Protein AF-A0A3D3TFF4-F1 (afdb_monomer_lite)

Radius of gyration: 19.37 Å; chains: 1; bounding box: 44×48×45 Å

Secondary structure (DSSP, 8-state):
-HHHHHHHHHHHHHTT--SEEEEEEEE-HHHH-SSS-S--EEEEEEEEEEEETTEEEEEEEEEE--SGGG---EEEEEEEEEEE-TTSS-EEEEEEEEEEE-TT--

Structure (mmCIF, N/CA/C/O backbone):
data_AF-A0A3D3TFF4-F1
#
_entry.id   AF-A0A3D3TFF4-F1
#
loop_
_atom_site.group_PDB
_atom_site.id
_atom_site.type_symbol
_atom_site.label_atom_id
_atom_site.label_alt_id
_atom_site.label_comp_id
_atom_site.label_asym_id
_atom_site.label_entity_id
_atom_site.label_seq_id
_atom_site.pdbx_PDB_ins_code
_atom_site.Cartn_x
_atom_site.Cartn_y
_atom_site.Cartn_z
_atom_site.occupancy
_atom_site.B_iso_or_equiv
_atom_site.auth_seq_id
_atom_site.auth_comp_id
_atom_site.auth_asym_id
_atom_site.auth_atom_id
_atom_site.pdbx_PDB_model_num
ATOM 1 N N . MET A 1 1 ? 14.172 33.173 8.537 1.00 65.25 1 MET A N 1
ATOM 2 C CA . MET A 1 1 ? 12.768 33.308 9.005 1.00 65.25 1 MET A CA 1
ATOM 3 C C . MET A 1 1 ? 11.787 32.508 8.146 1.00 65.25 1 MET A C 1
ATOM 5 O O . MET A 1 1 ? 11.648 31.338 8.458 1.00 65.25 1 MET A O 1
ATOM 9 N N . LYS A 1 2 ? 11.171 33.032 7.065 1.00 73.19 2 LYS A N 1
ATOM 10 C CA . LYS A 1 2 ? 10.060 32.354 6.333 1.00 73.19 2 LYS A CA 1
ATOM 11 C C . LYS A 1 2 ? 10.265 30.848 6.050 1.00 73.19 2 LYS A C 1
ATOM 13 O O . LYS A 1 2 ? 9.386 30.059 6.368 1.00 73.19 2 LYS A O 1
ATOM 18 N N . LYS A 1 3 ? 11.439 30.440 5.540 1.00 79.62 3 LYS A N 1
ATOM 19 C CA . LYS A 1 3 ? 11.777 29.017 5.300 1.00 79.62 3 LYS A CA 1
ATOM 20 C C . LYS A 1 3 ? 11.748 28.153 6.575 1.00 79.62 3 LYS A C 1
ATOM 22 O O . LYS A 1 3 ? 11.219 27.055 6.539 1.00 79.62 3 LYS A O 1
ATOM 27 N N . ILE A 1 4 ? 12.255 28.673 7.697 1.00 91.94 4 ILE A N 1
ATOM 28 C CA . ILE A 1 4 ? 12.279 27.980 9.000 1.00 91.94 4 ILE A CA 1
ATOM 29 C C . ILE A 1 4 ? 10.850 27.777 9.516 1.00 91.94 4 ILE A C 1
ATOM 31 O O . ILE A 1 4 ? 10.517 26.687 9.957 1.00 91.94 4 ILE A O 1
ATOM 35 N N . ILE A 1 5 ? 9.996 28.801 9.400 1.00 92.00 5 ILE A N 1
ATOM 36 C CA . ILE A 1 5 ? 8.580 28.725 9.797 1.00 92.00 5 ILE A CA 1
ATOM 37 C C . ILE A 1 5 ? 7.858 27.633 8.993 1.00 92.00 5 ILE A C 1
ATOM 39 O O . ILE A 1 5 ? 7.130 26.835 9.573 1.00 92.00 5 ILE A O 1
ATOM 43 N N . LEU A 1 6 ? 8.111 27.548 7.681 1.00 92.44 6 LEU A N 1
ATOM 44 C CA . LEU A 1 6 ? 7.549 26.499 6.826 1.00 92.44 6 LEU A C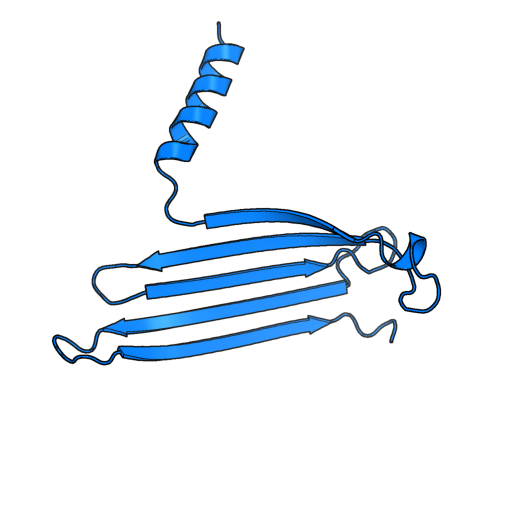A 1
ATOM 45 C C . LEU A 1 6 ? 8.039 25.097 7.231 1.00 92.44 6 LEU A C 1
ATOM 47 O O . LEU A 1 6 ? 7.219 24.202 7.408 1.00 92.44 6 LEU A O 1
ATOM 51 N N . SER A 1 7 ? 9.347 24.907 7.442 1.00 88.69 7 SER A N 1
ATOM 52 C CA . SER A 1 7 ? 9.899 23.626 7.914 1.00 88.69 7 SER A CA 1
ATOM 53 C C . SER A 1 7 ? 9.332 23.207 9.275 1.00 88.69 7 SER A C 1
ATOM 55 O O . SER A 1 7 ? 9.026 22.035 9.475 1.00 88.69 7 SER A O 1
ATOM 57 N N . PHE A 1 8 ? 9.150 24.157 10.197 1.00 90.56 8 PHE A N 1
ATOM 58 C CA . PHE A 1 8 ? 8.594 23.891 11.524 1.00 90.56 8 PHE A CA 1
ATOM 59 C C . PHE A 1 8 ? 7.096 23.546 11.462 1.00 90.56 8 PHE A C 1
ATOM 61 O O . PHE A 1 8 ? 6.649 22.648 12.167 1.00 90.56 8 PHE A O 1
ATOM 68 N N . ALA A 1 9 ? 6.333 24.189 10.571 1.00 86.88 9 ALA A N 1
ATOM 69 C CA . ALA A 1 9 ? 4.927 23.862 10.324 1.00 86.88 9 ALA A CA 1
ATOM 70 C C . ALA A 1 9 ? 4.744 22.454 9.725 1.00 86.88 9 ALA A C 1
ATOM 72 O O . ALA A 1 9 ? 3.844 21.726 10.142 1.00 86.88 9 ALA A O 1
ATOM 73 N N . VAL A 1 10 ? 5.623 22.039 8.803 1.00 86.06 10 VAL A N 1
ATOM 74 C CA . VAL A 1 10 ? 5.642 20.664 8.269 1.00 86.06 10 VAL A CA 1
ATOM 75 C C . VAL A 1 10 ? 5.946 19.656 9.384 1.00 86.06 10 VAL A C 1
ATOM 77 O O . VAL A 1 10 ? 5.196 18.696 9.545 1.00 86.06 10 VAL A O 1
ATOM 80 N N . LEU A 1 11 ? 6.961 19.908 10.218 1.00 84.38 11 LEU A N 1
ATOM 81 C CA . LEU A 1 11 ? 7.276 19.074 11.390 1.00 84.38 11 LEU A CA 1
ATOM 82 C C . LEU A 1 11 ? 6.100 18.956 12.377 1.00 84.38 11 LEU A C 1
ATOM 84 O O . LEU A 1 11 ? 5.788 17.857 12.826 1.00 84.38 11 LEU A O 1
ATOM 88 N N . LEU A 1 12 ? 5.410 20.061 12.672 1.00 82.12 12 LEU A N 1
ATOM 89 C CA . LEU A 1 12 ? 4.218 20.069 13.528 1.00 82.12 12 LEU A CA 1
ATOM 90 C C . LEU A 1 12 ? 3.046 19.276 12.929 1.00 82.12 12 LEU A C 1
ATOM 92 O O . LEU A 1 12 ? 2.326 18.621 13.679 1.00 82.12 12 LEU A O 1
ATOM 96 N N . SER A 1 13 ? 2.863 19.282 11.603 1.00 71.69 13 SER A N 1
ATOM 97 C CA . SER A 1 13 ? 1.782 18.516 10.959 1.00 71.69 13 SER A CA 1
ATOM 98 C C . SER A 1 13 ? 1.917 16.997 11.129 1.00 71.69 13 SER A C 1
ATOM 100 O O . SER A 1 13 ? 0.903 16.309 11.239 1.00 71.69 13 SER A O 1
ATOM 102 N N . ALA A 1 14 ? 3.144 16.476 11.256 1.00 66.25 14 ALA A N 1
ATOM 103 C CA . ALA A 1 14 ? 3.389 15.051 11.485 1.00 66.25 14 ALA A CA 1
ATOM 104 C C . ALA A 1 14 ? 2.881 14.563 12.859 1.00 66.25 14 ALA A C 1
ATOM 106 O O . ALA A 1 14 ? 2.521 13.398 13.003 1.00 66.25 14 ALA A O 1
ATOM 107 N N . LEU A 1 15 ? 2.785 15.450 13.858 1.00 65.00 15 LEU A N 1
ATOM 108 C CA . LEU A 1 15 ? 2.321 15.108 15.211 1.00 65.00 15 LEU A CA 1
ATOM 109 C C . LEU A 1 15 ? 0.802 14.856 15.295 1.00 65.00 15 LEU A C 1
ATOM 111 O O . LEU A 1 15 ? 0.325 14.343 16.305 1.00 65.00 15 LEU A O 1
ATOM 115 N N . GLY A 1 16 ? 0.040 15.216 14.255 1.00 58.44 16 GLY A N 1
ATOM 116 C CA . GLY A 1 16 ? -1.404 14.965 14.150 1.00 58.44 16 GLY A CA 1
ATOM 117 C C . GLY A 1 16 ? -1.782 13.771 13.265 1.00 58.44 16 GLY A C 1
ATOM 118 O O . GLY A 1 16 ? -2.971 13.540 13.035 1.00 58.44 16 GLY A O 1
ATOM 119 N N . ALA A 1 17 ? -0.804 13.035 12.729 1.00 56.41 17 ALA A N 1
ATOM 120 C CA . ALA A 1 17 ? -1.046 11.956 11.778 1.00 56.41 17 ALA A CA 1
ATOM 121 C C . ALA A 1 17 ? -1.576 10.686 12.470 1.00 56.41 17 ALA A C 1
ATOM 123 O O . ALA A 1 17 ? -0.842 9.943 13.120 1.00 56.41 17 ALA A O 1
ATOM 124 N N . TYR A 1 18 ? -2.868 10.401 12.286 1.00 64.69 18 TYR A N 1
ATOM 125 C CA . TYR A 1 18 ? -3.410 9.050 12.476 1.00 64.69 18 TYR A CA 1
ATOM 126 C C . TYR A 1 18 ? -2.715 8.098 11.499 1.00 64.69 18 TYR A C 1
ATOM 128 O O . TYR A 1 18 ? -2.538 8.500 10.354 1.00 64.69 18 TYR A O 1
ATOM 136 N N . SER A 1 19 ? -2.382 6.873 11.932 1.00 70.25 19 SER A N 1
ATOM 137 C CA . SER A 1 19 ? -1.612 5.865 11.173 1.00 70.25 19 SER A CA 1
ATOM 138 C C . SER A 1 19 ? -1.929 5.865 9.669 1.00 70.25 19 SER A C 1
ATOM 140 O O . SER A 1 19 ? -2.934 5.318 9.211 1.00 70.25 19 SER A O 1
ATOM 142 N N . GLN A 1 20 ? -1.062 6.556 8.931 1.00 84.88 20 GLN A N 1
ATOM 143 C CA . GLN A 1 20 ? -1.086 6.783 7.494 1.00 84.88 20 GLN A CA 1
ATOM 144 C C . GLN A 1 20 ? 0.371 6.887 7.058 1.00 84.88 20 GLN A C 1
ATOM 146 O O . GLN A 1 20 ? 1.118 7.708 7.590 1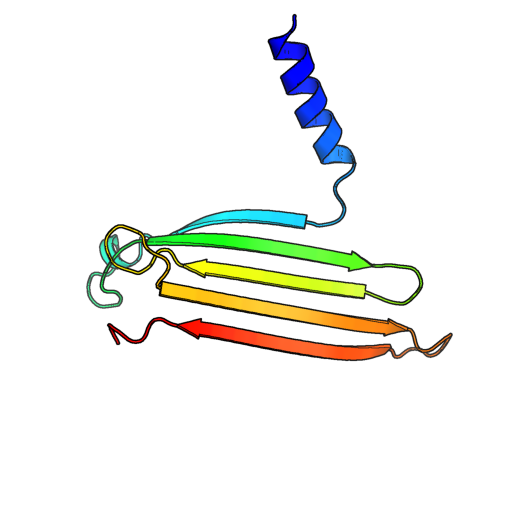.00 84.88 20 GLN A O 1
ATOM 151 N N . GLU A 1 21 ? 0.774 6.048 6.116 1.00 89.12 21 GLU A N 1
ATOM 152 C CA . GLU A 1 21 ? 2.157 5.918 5.681 1.00 89.12 21 GLU A CA 1
ATOM 153 C C . GLU A 1 21 ? 2.232 6.015 4.160 1.00 89.12 21 GLU A C 1
ATOM 155 O O . GLU A 1 21 ? 1.443 5.387 3.457 1.00 89.12 21 GLU A O 1
ATOM 160 N N . ILE A 1 22 ? 3.179 6.811 3.660 1.00 91.88 22 ILE A N 1
ATOM 161 C CA . ILE A 1 22 ? 3.530 6.884 2.240 1.00 91.88 22 ILE A CA 1
ATOM 162 C C . ILE A 1 22 ? 4.984 6.441 2.121 1.00 91.88 22 ILE A C 1
ATOM 164 O O . ILE A 1 22 ? 5.882 7.069 2.683 1.00 91.88 22 ILE A O 1
ATOM 168 N N . GLN A 1 23 ? 5.197 5.367 1.376 1.00 94.44 23 GLN A N 1
ATOM 169 C CA . GLN A 1 23 ? 6.480 4.717 1.145 1.00 94.44 23 GLN A CA 1
ATOM 170 C C . GLN A 1 23 ? 6.808 4.756 -0.354 1.00 94.44 23 GLN A C 1
ATOM 172 O O . GLN A 1 23 ? 5.922 4.713 -1.209 1.00 94.44 23 GLN A O 1
ATOM 177 N N . LEU A 1 24 ? 8.098 4.849 -0.679 1.00 96.31 24 LEU A N 1
ATOM 178 C CA . LEU A 1 24 ? 8.603 4.725 -2.044 1.00 96.31 24 LEU A CA 1
ATOM 179 C C . LEU A 1 24 ? 9.803 3.781 -2.023 1.00 96.31 24 LEU A C 1
ATOM 181 O O . LEU A 1 24 ? 10.919 4.177 -1.685 1.00 96.31 24 LEU A O 1
ATOM 185 N N . HIS A 1 25 ? 9.557 2.525 -2.370 1.00 95.19 25 HIS A N 1
ATOM 186 C CA . HIS A 1 25 ? 10.570 1.484 -2.396 1.00 95.19 25 HIS A CA 1
ATOM 187 C C . HIS A 1 25 ? 11.267 1.449 -3.754 1.00 95.19 25 HIS A C 1
ATOM 189 O O . HIS A 1 25 ? 10.615 1.529 -4.794 1.00 95.19 25 HIS A O 1
ATOM 195 N N . PHE A 1 26 ? 12.593 1.310 -3.746 1.00 95.88 26 PHE A N 1
ATOM 196 C CA . PHE A 1 26 ? 13.358 0.938 -4.933 1.00 95.88 26 PHE A CA 1
ATOM 197 C C . PHE A 1 26 ? 13.614 -0.564 -4.908 1.00 95.88 26 PHE A C 1
ATOM 199 O O . PHE A 1 26 ? 14.126 -1.079 -3.915 1.00 95.88 26 PHE A O 1
ATOM 206 N N . ASP A 1 27 ? 13.305 -1.243 -6.006 1.00 93.88 27 ASP A N 1
ATOM 207 C CA . ASP A 1 27 ? 13.533 -2.670 -6.160 1.00 93.88 27 ASP A CA 1
ATOM 208 C C . ASP A 1 27 ? 14.744 -2.932 -7.082 1.00 93.88 27 ASP A C 1
ATOM 210 O O . ASP A 1 27 ? 14.653 -2.735 -8.301 1.00 93.88 27 ASP A O 1
ATOM 214 N N . PRO A 1 28 ? 15.895 -3.368 -6.527 1.00 95.06 28 PRO A N 1
ATOM 215 C CA . PRO A 1 28 ? 17.116 -3.634 -7.278 1.00 95.06 28 PRO A CA 1
ATOM 216 C C . PRO A 1 28 ? 17.189 -5.063 -7.854 1.00 95.06 28 PRO A C 1
ATOM 218 O O . PRO A 1 28 ? 18.276 -5.478 -8.271 1.00 95.06 28 PRO A O 1
ATOM 221 N N . ARG A 1 29 ? 16.096 -5.848 -7.864 1.00 90.44 29 ARG A N 1
ATOM 222 C CA . ARG A 1 29 ? 16.159 -7.300 -8.120 1.00 90.44 29 ARG A CA 1
ATOM 223 C C . ARG A 1 29 ? 16.856 -7.698 -9.425 1.00 90.44 29 ARG A C 1
ATOM 225 O O . ARG A 1 29 ? 17.613 -8.658 -9.394 1.00 90.44 29 ARG A O 1
ATOM 232 N N . ARG A 1 30 ? 16.721 -6.945 -10.529 1.00 91.38 30 ARG A N 1
ATOM 233 C CA . ARG A 1 30 ? 17.430 -7.228 -11.803 1.00 91.38 30 ARG A CA 1
ATOM 234 C C . ARG A 1 30 ? 18.941 -7.038 -11.699 1.00 91.38 30 ARG A C 1
ATOM 236 O O . ARG A 1 30 ? 19.684 -7.740 -12.380 1.00 91.38 30 ARG A O 1
ATOM 243 N N . ALA A 1 31 ? 19.388 -6.057 -10.916 1.00 93.12 31 ALA A N 1
ATOM 244 C CA . ALA A 1 31 ? 20.811 -5.770 -10.736 1.00 93.12 31 ALA A CA 1
ATOM 245 C C . ALA A 1 31 ? 21.503 -6.786 -9.815 1.00 93.12 31 ALA A C 1
ATOM 247 O O . ALA A 1 31 ? 22.701 -7.006 -9.961 1.00 93.12 31 ALA A O 1
ATOM 248 N N . LEU A 1 32 ? 20.754 -7.411 -8.900 1.00 94.31 32 LEU A N 1
ATOM 249 C CA . LEU A 1 32 ? 21.242 -8.501 -8.049 1.00 94.31 32 LEU A CA 1
ATOM 250 C C . LEU A 1 32 ? 21.136 -9.867 -8.752 1.00 94.31 32 LEU A C 1
ATOM 252 O O . LEU A 1 32 ? 22.068 -10.663 -8.706 1.00 94.31 32 LEU A O 1
ATOM 256 N N . HIS A 1 33 ? 20.014 -10.111 -9.432 1.00 91.38 33 HIS A N 1
ATOM 257 C CA . HIS A 1 33 ? 19.638 -11.381 -10.050 1.00 91.38 33 HIS A CA 1
ATOM 258 C C . HIS A 1 33 ? 18.993 -11.120 -11.423 1.00 91.38 33 HIS A C 1
ATOM 260 O O . HIS A 1 33 ? 17.829 -10.732 -11.545 1.00 91.38 33 HIS A O 1
ATOM 266 N N . SER A 1 34 ? 19.778 -11.289 -12.490 1.00 86.88 34 SER A N 1
ATOM 267 C CA . SER A 1 34 ? 19.353 -10.961 -13.865 1.00 86.88 34 SER A CA 1
ATOM 268 C C . SER A 1 34 ? 18.444 -12.012 -14.527 1.00 86.88 34 SER A C 1
ATOM 270 O O . SER A 1 34 ? 18.007 -11.838 -15.665 1.00 86.88 34 SER A O 1
ATOM 272 N N . ASP A 1 35 ? 18.144 -13.078 -13.800 1.00 90.56 35 ASP A N 1
ATOM 273 C CA . ASP A 1 35 ? 17.301 -14.220 -14.140 1.00 90.56 35 ASP A CA 1
ATOM 274 C C . ASP A 1 35 ? 15.889 -14.111 -13.533 1.00 90.56 35 ASP A C 1
ATOM 276 O O . ASP A 1 35 ? 14.912 -14.422 -14.209 1.00 90.56 35 ASP A O 1
ATOM 280 N N . VAL A 1 36 ? 15.754 -13.601 -12.302 1.00 85.75 36 VAL A N 1
ATOM 281 C CA . VAL A 1 36 ? 14.461 -13.557 -11.578 1.00 85.75 36 VAL A CA 1
ATOM 282 C C . VAL A 1 36 ? 13.537 -12.397 -11.975 1.00 85.75 36 VAL A C 1
ATOM 284 O O . VAL A 1 36 ? 12.398 -12.330 -11.513 1.00 85.75 36 VAL A O 1
ATOM 287 N N . ALA A 1 37 ? 14.014 -11.438 -12.776 1.00 84.94 37 ALA A N 1
ATOM 288 C CA . ALA A 1 37 ? 13.240 -10.260 -13.169 1.00 84.94 37 ALA A CA 1
ATOM 289 C C . ALA A 1 37 ? 13.753 -9.602 -14.462 1.00 84.94 37 ALA A C 1
ATOM 291 O O . ALA A 1 37 ? 14.955 -9.641 -14.735 1.00 84.94 37 ALA A O 1
ATOM 292 N N . PRO A 1 38 ? 12.895 -8.896 -15.228 1.00 86.62 38 PRO A N 1
ATOM 293 C CA . PRO A 1 38 ? 13.308 -8.173 -16.433 1.00 86.62 38 PRO A CA 1
ATOM 294 C C . PRO A 1 38 ? 13.976 -6.812 -16.154 1.00 86.62 38 PRO A C 1
ATOM 296 O O . PRO A 1 38 ? 14.736 -6.333 -16.992 1.00 86.62 38 PRO A O 1
ATOM 299 N N . LYS A 1 39 ? 13.727 -6.174 -14.998 1.00 89.19 39 LYS A N 1
ATOM 300 C CA . LYS A 1 39 ? 14.265 -4.842 -14.640 1.00 89.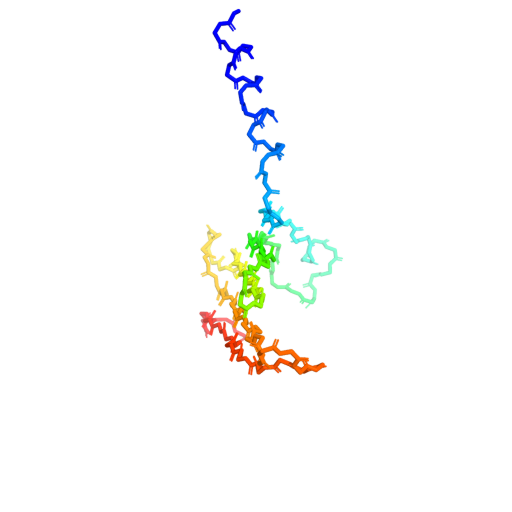19 39 LYS A CA 1
ATOM 301 C C . LYS A 1 39 ? 14.141 -4.513 -13.150 1.00 89.19 39 LYS A C 1
ATOM 303 O O . LYS A 1 39 ? 13.357 -5.136 -12.442 1.00 89.19 39 LYS A O 1
ATOM 308 N N . ASN A 1 40 ? 14.890 -3.495 -12.730 1.00 93.12 40 ASN A N 1
ATOM 309 C CA . ASN A 1 40 ? 14.649 -2.754 -11.492 1.00 93.12 40 ASN A CA 1
ATOM 310 C C . ASN A 1 40 ? 13.460 -1.804 -11.693 1.00 93.12 40 ASN A C 1
ATOM 312 O O . ASN A 1 40 ? 13.223 -1.348 -12.817 1.00 93.12 40 ASN A O 1
ATOM 316 N N . TYR A 1 41 ? 12.749 -1.468 -10.622 1.00 94.44 41 TYR A N 1
ATOM 317 C CA . TYR A 1 41 ? 11.640 -0.511 -10.655 1.00 94.44 41 TYR A CA 1
ATOM 318 C C . TYR A 1 41 ? 11.451 0.170 -9.292 1.00 94.44 41 TYR A C 1
ATOM 320 O O . TYR A 1 41 ? 12.210 -0.077 -8.358 1.00 94.44 41 TYR A O 1
ATOM 328 N N . PHE A 1 42 ? 10.467 1.063 -9.195 1.00 96.06 42 PHE A N 1
ATOM 329 C CA . PHE A 1 42 ? 10.000 1.611 -7.923 1.00 96.06 42 PHE A CA 1
ATOM 330 C C . PHE A 1 42 ? 8.573 1.138 -7.647 1.00 96.06 42 PHE A C 1
ATOM 332 O O . PHE A 1 42 ? 7.784 1.020 -8.587 1.00 96.06 42 PHE A O 1
ATOM 339 N N . THR A 1 43 ? 8.238 0.958 -6.374 1.00 96.69 43 THR A N 1
ATOM 340 C CA . THR A 1 43 ? 6.866 0.752 -5.894 1.00 96.69 43 THR A CA 1
ATOM 341 C C . THR A 1 43 ? 6.507 1.921 -4.988 1.00 96.69 43 THR A C 1
ATOM 343 O O . THR A 1 43 ? 7.223 2.195 -4.022 1.00 96.69 43 THR A O 1
ATOM 346 N N . ALA A 1 44 ? 5.432 2.641 -5.308 1.00 97.06 44 ALA A N 1
ATOM 347 C CA . ALA A 1 44 ? 4.834 3.597 -4.381 1.00 97.06 44 ALA A CA 1
ATOM 348 C C . ALA A 1 44 ? 3.742 2.893 -3.578 1.00 97.06 44 ALA A C 1
ATOM 350 O O . ALA A 1 44 ? 2.811 2.336 -4.155 1.00 97.06 44 ALA A O 1
ATOM 351 N N . THR A 1 45 ? 3.860 2.966 -2.259 1.00 96.56 45 THR A N 1
ATOM 352 C CA . THR A 1 45 ? 2.972 2.314 -1.300 1.00 96.56 45 THR A CA 1
ATOM 353 C C . THR A 1 45 ? 2.256 3.388 -0.486 1.00 96.56 45 THR A C 1
ATOM 355 O O . THR A 1 45 ? 2.892 4.322 0.009 1.00 96.56 45 THR A O 1
ATOM 358 N N . PHE A 1 46 ? 0.944 3.260 -0.304 1.00 95.06 46 PHE A N 1
ATOM 359 C CA . PHE A 1 46 ? 0.191 4.027 0.688 1.00 95.06 46 PHE A CA 1
ATOM 360 C C . PHE A 1 46 ? -0.620 3.088 1.578 1.00 95.06 46 PHE A C 1
ATOM 362 O O . PHE A 1 46 ? -1.427 2.304 1.084 1.00 95.06 46 PHE A O 1
ATOM 369 N N . GLN A 1 47 ? -0.430 3.194 2.892 1.00 94.44 47 GLN A N 1
ATOM 370 C CA . GLN A 1 47 ? -1.148 2.410 3.895 1.00 94.44 47 GLN A CA 1
ATOM 371 C C . GLN A 1 47 ? -1.878 3.330 4.880 1.00 94.44 47 GLN A C 1
ATOM 373 O O . GLN A 1 47 ? -1.396 4.416 5.203 1.00 94.44 47 GLN A O 1
ATOM 378 N N . MET A 1 48 ? -3.025 2.892 5.400 1.00 93.88 48 MET A N 1
ATOM 379 C CA . MET A 1 48 ? -3.685 3.500 6.551 1.00 93.88 48 MET A CA 1
ATOM 380 C C . MET A 1 48 ? -4.288 2.457 7.496 1.00 93.88 48 MET A C 1
ATOM 382 O O . MET A 1 48 ? -4.856 1.457 7.056 1.00 93.88 48 MET A O 1
ATOM 386 N N . PHE A 1 49 ? -4.286 2.770 8.790 1.00 93.31 49 PHE A N 1
ATOM 387 C CA . PHE A 1 49 ? -5.159 2.143 9.778 1.00 93.31 49 PHE A CA 1
ATOM 388 C C . PHE A 1 49 ? -5.893 3.224 10.577 1.00 93.31 49 PHE A C 1
ATOM 390 O O . PHE A 1 49 ? -5.280 4.064 11.242 1.00 93.31 49 PHE A O 1
ATOM 397 N N . LYS A 1 50 ? -7.228 3.222 10.521 1.00 92.56 50 LYS A N 1
ATOM 398 C CA . LYS A 1 50 ? -8.061 4.242 11.163 1.00 92.56 50 LYS A CA 1
ATOM 399 C C . LYS A 1 50 ? -9.197 3.620 11.985 1.00 92.56 50 LYS A C 1
ATOM 401 O O . LYS A 1 50 ? -10.212 3.227 11.409 1.00 92.56 50 LYS A O 1
ATOM 406 N N . PRO A 1 51 ? -9.070 3.565 13.324 1.00 92.44 51 PRO A N 1
ATOM 407 C CA . PRO A 1 51 ? -10.183 3.241 14.207 1.00 92.44 51 PRO A CA 1
ATOM 408 C C . PRO A 1 51 ? -11.139 4.435 14.361 1.00 92.44 51 PRO A C 1
ATOM 410 O O . PRO A 1 51 ? -10.729 5.598 14.299 1.00 92.44 51 PRO A O 1
ATOM 413 N N . ASP A 1 52 ? -12.416 4.147 14.609 1.00 92.06 52 ASP A N 1
ATOM 414 C CA . ASP A 1 52 ? -13.458 5.126 14.928 1.00 92.06 52 ASP A CA 1
ATOM 415 C C . ASP A 1 52 ? -14.527 4.553 15.887 1.00 92.06 52 ASP A C 1
ATOM 417 O O . ASP A 1 52 ? -14.385 3.473 16.461 1.00 92.06 52 ASP A O 1
ATOM 421 N N . LYS A 1 53 ? -15.618 5.300 16.106 1.00 93.19 53 LYS A N 1
ATOM 422 C CA . LYS A 1 53 ? -16.696 4.939 17.048 1.00 93.19 53 LYS A CA 1
ATOM 423 C C . LYS A 1 53 ? -17.511 3.702 16.631 1.00 93.19 53 LYS A C 1
ATOM 425 O O . LYS A 1 53 ? -18.332 3.230 17.423 1.00 93.19 53 LYS A O 1
ATOM 430 N N . TRP A 1 54 ? -17.314 3.185 15.423 1.00 94.62 54 TRP A N 1
ATOM 431 C CA . TRP A 1 54 ? -18.063 2.077 14.834 1.00 94.62 54 TRP A CA 1
ATOM 432 C C . TRP A 1 54 ? -17.163 0.917 14.372 1.00 94.62 54 TRP A C 1
ATOM 434 O O . TRP A 1 54 ? -17.664 0.001 13.728 1.00 94.62 54 TRP A O 1
ATOM 444 N N . GLY A 1 55 ? -15.864 0.921 14.694 1.00 95.06 55 GLY A N 1
ATOM 445 C CA . GLY A 1 55 ? -14.915 -0.149 14.349 1.00 95.06 55 GLY A CA 1
ATOM 446 C C . GLY A 1 55 ? -13.604 0.396 13.782 1.00 95.06 55 GLY A C 1
ATOM 447 O O . GLY A 1 55 ? -13.091 1.399 14.279 1.00 95.06 55 GLY A O 1
ATOM 448 N N . SER A 1 56 ? -13.072 -0.247 12.744 1.00 95.50 56 SER A N 1
ATOM 449 C CA . SER A 1 56 ? -11.787 0.095 12.117 1.00 95.50 56 SER A CA 1
ATOM 450 C C . SER A 1 56 ? -11.850 0.000 10.598 1.00 95.50 56 SER A C 1
ATOM 452 O O . SER A 1 56 ? -12.466 -0.912 10.059 1.00 95.50 56 SER A O 1
ATOM 454 N N . THR A 1 57 ? -11.189 0.929 9.906 1.00 96.25 57 THR A N 1
ATOM 455 C CA . THR A 1 57 ? -10.852 0.801 8.481 1.00 96.25 57 THR A CA 1
ATOM 456 C C . THR A 1 57 ? -9.352 0.559 8.344 1.00 96.25 57 THR A C 1
ATOM 458 O O . THR A 1 57 ? -8.557 1.331 8.883 1.00 96.25 57 THR A O 1
ATOM 461 N N . PHE A 1 58 ? -8.970 -0.458 7.578 1.00 96.00 58 PHE A N 1
ATOM 462 C CA . PHE A 1 58 ? -7.616 -0.635 7.054 1.00 96.00 58 PHE A CA 1
ATOM 463 C C . PHE A 1 58 ? -7.641 -0.436 5.536 1.00 96.00 58 PHE A C 1
ATOM 465 O O . PHE A 1 58 ? -8.613 -0.793 4.872 1.00 96.00 58 PHE A O 1
ATOM 472 N N . GLY A 1 59 ? -6.589 0.155 4.979 1.00 96.19 59 GLY A N 1
ATOM 473 C CA . GLY A 1 59 ? -6.457 0.331 3.537 1.00 96.19 59 GLY A CA 1
ATOM 474 C C . GLY A 1 59 ? -4.998 0.351 3.116 1.00 96.19 59 GLY A C 1
ATOM 475 O O . GLY A 1 59 ? -4.162 0.920 3.812 1.00 96.19 59 GLY A O 1
ATOM 476 N N . PHE A 1 60 ? -4.701 -0.262 1.979 1.00 96.19 60 PHE A N 1
ATOM 477 C CA . PHE A 1 60 ? -3.355 -0.430 1.453 1.00 96.19 60 PHE A CA 1
ATOM 478 C C . PHE A 1 60 ? -3.398 -0.406 -0.073 1.00 96.19 60 PHE A C 1
ATOM 480 O O . PHE A 1 60 ? -4.180 -1.141 -0.668 1.00 96.19 60 PHE A O 1
ATOM 487 N N . ILE A 1 61 ? -2.568 0.418 -0.707 1.00 96.88 61 ILE A N 1
ATOM 488 C CA . ILE A 1 61 ? -2.385 0.421 -2.159 1.00 96.88 61 ILE A CA 1
ATOM 489 C C . ILE A 1 61 ? -0.901 0.427 -2.518 1.00 96.88 61 ILE A C 1
ATOM 491 O O . ILE A 1 61 ? -0.162 1.311 -2.087 1.00 96.88 61 ILE A O 1
ATOM 495 N N . ASP A 1 62 ? -0.505 -0.533 -3.350 1.00 97.31 62 ASP A N 1
ATOM 496 C CA . ASP A 1 62 ? 0.800 -0.595 -4.008 1.00 97.31 62 ASP A CA 1
ATOM 497 C C . ASP A 1 62 ? 0.656 -0.234 -5.487 1.00 97.31 62 ASP A C 1
ATOM 499 O O . ASP A 1 62 ? -0.284 -0.665 -6.161 1.00 97.31 62 ASP A O 1
ATOM 503 N N . VAL A 1 63 ? 1.611 0.540 -6.001 1.00 96.94 63 VAL A N 1
ATOM 504 C CA . VAL A 1 63 ? 1.701 0.950 -7.406 1.00 96.94 63 VAL A CA 1
ATOM 505 C C . VAL A 1 63 ? 3.120 0.710 -7.911 1.00 96.94 63 VAL A C 1
ATOM 507 O O . VAL A 1 63 ? 4.042 1.468 -7.604 1.00 96.94 63 VAL A O 1
ATOM 510 N N . ASP A 1 64 ? 3.286 -0.329 -8.725 1.00 95.19 64 ASP A N 1
ATOM 511 C CA . ASP A 1 64 ? 4.557 -0.680 -9.348 1.00 95.19 64 ASP A CA 1
ATOM 512 C C . ASP A 1 64 ? 4.766 0.109 -10.645 1.00 95.19 64 ASP A C 1
ATOM 514 O O . ASP A 1 64 ? 4.061 -0.084 -11.644 1.00 95.19 64 ASP A O 1
ATOM 518 N N . PHE A 1 65 ? 5.847 0.886 -10.699 1.00 94.44 65 PHE A N 1
ATOM 519 C CA . PHE A 1 65 ? 6.353 1.539 -11.913 1.00 94.44 65 PHE A CA 1
ATOM 520 C C . PHE A 1 65 ? 7.138 0.558 -12.807 1.00 94.44 65 PHE A C 1
ATOM 522 O O . PHE A 1 65 ? 8.188 0.873 -13.374 1.00 94.44 65 PHE A O 1
ATOM 529 N N . ASN A 1 66 ? 6.630 -0.674 -12.910 1.00 90.50 66 ASN A N 1
ATOM 530 C CA . ASN A 1 66 ? 7.263 -1.822 -13.550 1.00 90.50 66 ASN A CA 1
ATOM 531 C C . ASN A 1 66 ? 6.897 -1.981 -15.045 1.00 90.50 66 ASN A C 1
ATOM 533 O O . ASN A 1 66 ? 7.069 -3.061 -15.609 1.00 90.50 66 ASN A O 1
ATOM 537 N N . GLN A 1 67 ? 6.497 -0.914 -15.752 1.00 89.25 67 GLN A N 1
ATOM 538 C CA . GLN A 1 67 ? 6.338 -0.902 -17.220 1.00 89.25 67 GLN A CA 1
ATOM 539 C C . GLN A 1 67 ? 7.416 -0.069 -17.943 1.00 89.25 67 GLN A C 1
ATOM 541 O O . GLN A 1 67 ? 8.473 0.230 -17.380 1.00 89.25 67 GLN A O 1
ATOM 546 N N . SER A 1 68 ? 7.276 0.153 -19.252 1.00 84.81 68 SER A N 1
ATOM 547 C CA . SER A 1 68 ? 8.253 0.918 -20.045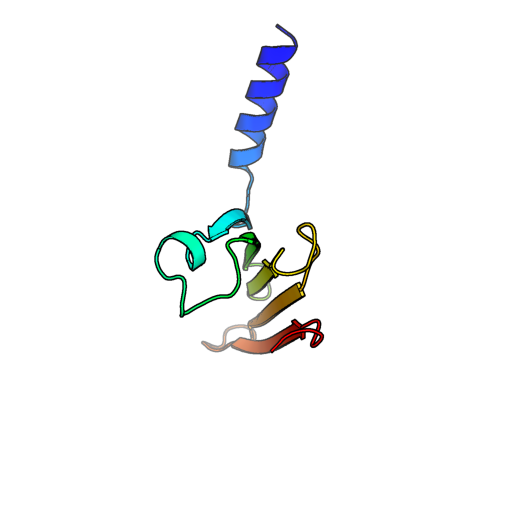 1.00 84.81 68 SER A CA 1
ATOM 548 C C . SER A 1 68 ? 8.321 2.381 -19.586 1.00 84.81 68 SER A C 1
ATOM 550 O O . SER A 1 68 ? 7.304 2.962 -19.217 1.00 84.81 68 SER A O 1
ATOM 552 N N . ARG A 1 69 ? 9.520 2.987 -19.594 1.00 85.44 69 ARG A N 1
ATOM 553 C CA . ARG A 1 69 ? 9.769 4.380 -19.148 1.00 85.44 69 ARG A CA 1
ATOM 554 C C . ARG A 1 69 ? 9.285 4.710 -17.718 1.00 85.44 69 ARG A C 1
ATOM 556 O O . ARG A 1 69 ? 9.026 5.870 -17.428 1.00 85.44 69 ARG A O 1
ATOM 563 N N . GLY A 1 70 ? 9.161 3.712 -16.837 1.00 82.56 70 GLY A N 1
ATOM 564 C CA . GLY A 1 70 ? 8.630 3.909 -15.481 1.00 82.56 70 GLY A CA 1
ATOM 565 C C . GLY A 1 70 ? 7.112 4.112 -15.430 1.00 82.56 70 GLY A C 1
ATOM 566 O O . GLY A 1 70 ? 6.602 4.657 -14.459 1.00 82.56 70 GLY A O 1
ATOM 567 N N . ASN A 1 71 ? 6.374 3.699 -16.466 1.00 90.19 71 ASN A N 1
ATOM 568 C CA . ASN A 1 71 ? 4.916 3.622 -16.401 1.00 90.19 71 ASN A CA 1
ATOM 569 C C . ASN A 1 71 ? 4.458 2.618 -15.329 1.00 90.19 71 ASN A C 1
ATOM 571 O O . ASN A 1 71 ? 5.159 1.645 -15.036 1.00 90.19 71 ASN A O 1
ATOM 575 N N . ILE A 1 72 ? 3.241 2.818 -14.819 1.00 92.94 72 ILE A N 1
ATOM 576 C CA . ILE A 1 72 ? 2.551 1.853 -13.956 1.00 92.94 72 ILE A CA 1
ATOM 577 C C . ILE A 1 72 ? 2.285 0.566 -14.748 1.00 92.94 72 ILE A C 1
ATOM 579 O O . ILE A 1 72 ? 1.788 0.619 -15.878 1.00 92.94 72 ILE A O 1
ATOM 583 N N . GLY A 1 73 ? 2.604 -0.583 -14.153 1.00 92.44 73 GLY A N 1
ATOM 584 C CA . GLY A 1 73 ? 2.272 -1.900 -14.703 1.00 92.44 73 GLY A CA 1
ATOM 585 C C . GLY A 1 73 ? 1.437 -2.783 -13.793 1.00 92.44 73 GLY A C 1
ATOM 586 O O . GLY A 1 73 ? 0.674 -3.598 -14.305 1.00 92.44 73 GLY A O 1
ATOM 587 N N . LEU A 1 74 ? 1.511 -2.575 -12.481 1.00 93.50 74 LEU A N 1
ATOM 588 C CA . LEU A 1 74 ? 0.609 -3.172 -11.506 1.00 93.50 74 LEU A CA 1
ATOM 589 C C . LEU A 1 74 ? 0.144 -2.092 -10.528 1.00 93.50 74 LEU A C 1
ATOM 591 O O . LEU A 1 74 ? 0.932 -1.244 -10.113 1.00 93.50 74 LEU A O 1
ATOM 595 N N . ALA A 1 75 ? -1.136 -2.131 -10.168 1.00 95.81 75 ALA A N 1
ATOM 596 C CA . ALA A 1 75 ? -1.663 -1.424 -9.009 1.00 95.81 75 ALA A CA 1
ATOM 597 C C . ALA A 1 75 ? -2.590 -2.371 -8.237 1.00 95.81 75 ALA A C 1
ATOM 599 O O . ALA A 1 75 ? -3.540 -2.898 -8.818 1.00 95.81 75 ALA A O 1
ATOM 600 N N . TYR A 1 76 ? -2.305 -2.605 -6.957 1.00 97.12 76 TYR A N 1
ATOM 601 C CA . TYR A 1 76 ? -3.032 -3.534 -6.087 1.00 97.12 76 TYR A CA 1
ATOM 602 C C . TYR A 1 76 ? -3.579 -2.795 -4.870 1.00 97.12 76 TYR A C 1
ATOM 604 O O . TYR A 1 76 ? -2.867 -1.993 -4.277 1.00 97.12 76 TYR A O 1
ATOM 612 N N . LEU A 1 77 ? -4.837 -3.056 -4.517 1.00 97.12 77 LEU A N 1
ATOM 613 C CA . LEU A 1 77 ? -5.583 -2.398 -3.450 1.00 97.12 77 LEU A CA 1
ATOM 614 C C . LEU A 1 77 ? -6.195 -3.450 -2.517 1.00 97.12 77 LEU A C 1
ATOM 616 O O . LEU A 1 77 ? -6.991 -4.288 -2.948 1.00 97.12 77 LEU A O 1
ATOM 620 N N . GLU A 1 78 ? -5.902 -3.329 -1.226 1.00 97.75 78 GLU A N 1
ATOM 621 C CA . GLU A 1 78 ? -6.716 -3.899 -0.155 1.00 97.75 78 GLU A CA 1
ATOM 622 C C . GLU A 1 78 ? -7.460 -2.774 0.573 1.00 97.75 78 GLU A C 1
ATOM 624 O O . GLU A 1 78 ? -6.895 -1.726 0.893 1.00 97.75 78 GLU A O 1
ATOM 629 N N . LEU A 1 79 ? -8.744 -2.983 0.841 1.00 97.38 79 LEU A N 1
ATOM 630 C CA . LEU A 1 79 ? -9.571 -2.090 1.646 1.00 97.38 79 LEU A CA 1
ATOM 631 C C . LEU A 1 79 ? -10.493 -2.948 2.502 1.00 97.38 79 LEU A C 1
ATOM 633 O O . LEU A 1 79 ? -11.331 -3.671 1.964 1.00 97.38 79 LEU A O 1
ATOM 637 N N . SER A 1 80 ? -10.368 -2.855 3.822 1.00 97.94 80 SER A N 1
ATOM 638 C CA . SER A 1 80 ? -11.204 -3.613 4.747 1.00 97.94 80 SER A CA 1
ATOM 639 C C . SER A 1 80 ? -11.801 -2.748 5.850 1.00 97.94 80 SER A C 1
ATOM 641 O O . SER A 1 80 ? -11.293 -1.681 6.214 1.00 97.94 80 SER A O 1
ATOM 643 N N . ARG A 1 81 ? -12.952 -3.196 6.349 1.00 98.00 81 ARG A N 1
ATOM 644 C CA . ARG A 1 81 ? -13.748 -2.516 7.362 1.00 98.00 81 ARG A CA 1
ATOM 645 C C . ARG A 1 81 ? -14.279 -3.515 8.377 1.00 98.00 81 ARG A C 1
ATOM 647 O O . ARG A 1 81 ? -15.106 -4.361 8.045 1.00 98.00 81 ARG A O 1
ATOM 654 N N . ASP A 1 82 ? -13.894 -3.315 9.629 1.00 98.00 82 ASP A N 1
ATOM 655 C CA . ASP A 1 82 ? -14.535 -3.936 10.779 1.00 98.00 82 ASP A CA 1
ATOM 656 C C . ASP A 1 82 ? -15.681 -3.046 11.268 1.00 98.00 82 ASP A C 1
ATOM 658 O O . ASP A 1 82 ? -15.542 -1.823 11.409 1.00 98.00 82 ASP A O 1
ATOM 662 N N . ILE A 1 83 ? -16.826 -3.657 11.550 1.00 98.25 83 ILE A N 1
ATOM 663 C CA . ILE A 1 83 ? -18.022 -2.987 12.057 1.00 98.25 83 ILE A CA 1
ATOM 664 C C . ILE A 1 83 ? -18.355 -3.559 13.434 1.00 98.25 83 ILE A C 1
ATOM 666 O O . ILE A 1 83 ? -18.682 -4.739 13.580 1.00 98.25 83 ILE A O 1
ATOM 670 N N . ARG A 1 84 ? -18.287 -2.708 14.461 1.00 96.88 84 ARG A N 1
ATOM 671 C CA . ARG A 1 84 ? -18.548 -3.084 15.854 1.00 96.88 84 ARG A CA 1
ATOM 672 C C . ARG A 1 84 ? -20.034 -3.377 16.072 1.00 96.88 84 ARG A C 1
ATOM 674 O O . ARG A 1 84 ? -20.861 -2.465 16.052 1.00 96.88 84 ARG A O 1
ATOM 681 N N . LEU A 1 85 ? -20.357 -4.632 16.382 1.00 96.50 85 LEU A N 1
ATOM 682 C CA . LEU A 1 85 ? -21.722 -5.100 16.632 1.00 96.50 85 LEU A CA 1
ATOM 683 C C . LEU A 1 85 ? -22.160 -4.805 18.082 1.00 96.50 85 LEU A C 1
ATOM 685 O O . LEU A 1 85 ? -22.361 -5.698 18.904 1.00 96.50 85 LEU A O 1
ATOM 689 N N . GLY A 1 86 ? -22.273 -3.515 18.412 1.00 92.75 86 GLY A N 1
ATOM 690 C CA . GLY A 1 86 ? -22.644 -3.046 19.750 1.00 92.75 86 GLY A CA 1
ATOM 691 C C . GLY A 1 86 ? -21.593 -3.401 20.807 1.00 92.75 86 GLY A C 1
ATOM 692 O O . GLY A 1 86 ? -20.449 -2.958 20.713 1.00 92.75 86 GLY A O 1
ATOM 693 N N . ASN A 1 87 ? -21.996 -4.193 21.806 1.00 93.75 87 ASN A N 1
ATOM 694 C CA . ASN A 1 87 ? -21.140 -4.657 22.908 1.00 93.75 87 ASN A CA 1
ATOM 695 C C . ASN A 1 87 ? -20.674 -6.119 22.741 1.00 93.75 87 ASN A C 1
ATOM 697 O O . ASN A 1 87 ? -20.142 -6.698 23.687 1.00 93.75 87 ASN A O 1
ATOM 701 N N . LEU A 1 88 ? -20.903 -6.746 21.581 1.00 95.88 88 LEU A N 1
ATOM 702 C CA . LEU A 1 88 ? -20.451 -8.116 21.332 1.00 95.88 88 LEU A CA 1
ATOM 703 C C . LEU A 1 88 ? -18.914 -8.177 21.198 1.00 95.88 88 LEU A C 1
ATOM 705 O O . LEU A 1 88 ? -18.319 -7.254 20.639 1.00 95.88 88 LEU A O 1
ATOM 709 N N . PRO A 1 89 ? -18.257 -9.275 21.622 1.00 94.56 89 PRO A N 1
ATOM 710 C CA . PRO A 1 89 ? -16.808 -9.472 21.483 1.00 94.56 89 PRO A CA 1
ATOM 711 C C . PRO A 1 89 ? -16.384 -9.856 20.048 1.00 94.56 89 PRO A C 1
ATOM 713 O O . PRO A 1 89 ? -15.363 -10.507 19.851 1.00 94.56 89 PRO A O 1
ATOM 716 N N . VAL A 1 90 ? -17.186 -9.491 19.042 1.00 95.56 90 VAL A N 1
ATOM 717 C CA . VAL A 1 90 ? -16.987 -9.795 17.619 1.00 95.56 90 VAL A CA 1
ATOM 718 C C . VAL A 1 90 ? -17.372 -8.588 16.762 1.00 95.56 90 VAL A C 1
ATOM 720 O O . VAL A 1 90 ? -18.220 -7.778 17.145 1.00 95.56 90 VAL A O 1
ATOM 723 N N . MET A 1 91 ? -16.763 -8.476 15.583 1.00 97.38 91 MET A N 1
ATOM 724 C CA . MET A 1 91 ? -17.074 -7.445 14.589 1.00 97.38 91 MET A CA 1
ATOM 725 C C . MET A 1 91 ? -17.443 -8.102 13.259 1.00 97.38 91 MET A C 1
ATOM 727 O O . MET A 1 91 ? -16.947 -9.182 12.943 1.00 97.38 91 MET A O 1
ATOM 731 N N . ALA A 1 92 ? -18.313 -7.459 12.479 1.00 98.06 92 ALA A N 1
ATOM 732 C CA . ALA A 1 92 ? -18.555 -7.871 11.100 1.00 98.06 92 ALA A CA 1
ATOM 733 C C . ALA A 1 92 ? -17.440 -7.307 10.21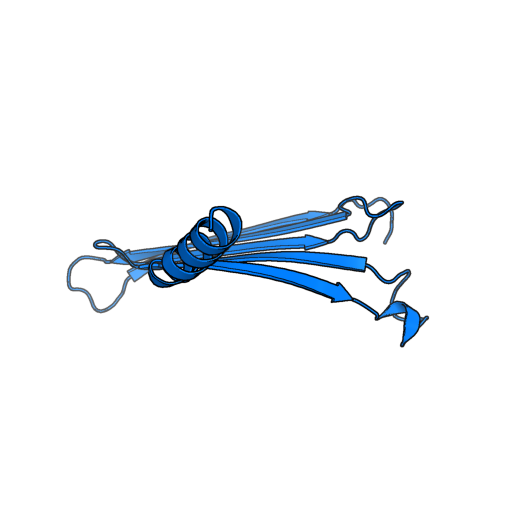3 1.00 98.06 92 ALA A C 1
ATOM 735 O O . ALA A 1 92 ? -17.223 -6.096 10.210 1.00 98.06 92 ALA A O 1
ATOM 736 N N . HIS A 1 93 ? -16.743 -8.178 9.488 1.00 98.06 93 HIS A N 1
ATOM 737 C CA . HIS A 1 93 ? -15.631 -7.815 8.614 1.00 98.06 93 HIS A CA 1
ATOM 738 C C . HIS A 1 93 ? -16.083 -7.800 7.151 1.00 98.06 93 HIS A C 1
ATOM 740 O O . HIS A 1 93 ? -16.708 -8.754 6.685 1.00 98.06 93 HIS A O 1
ATOM 746 N N . LEU A 1 94 ? -15.770 -6.725 6.430 1.00 98.12 94 LEU A N 1
ATOM 747 C CA . LEU A 1 94 ? -15.909 -6.630 4.978 1.00 98.12 94 LEU A CA 1
ATOM 748 C C . LEU A 1 94 ? -14.537 -6.304 4.388 1.00 98.12 94 LEU A C 1
ATOM 750 O O . LEU A 1 94 ? -13.899 -5.359 4.844 1.00 98.12 94 LEU A O 1
ATOM 754 N N . GLU A 1 95 ? -14.117 -7.019 3.348 1.00 97.94 95 GLU A N 1
ATOM 755 C CA . GLU A 1 95 ? -12.881 -6.729 2.619 1.00 97.94 95 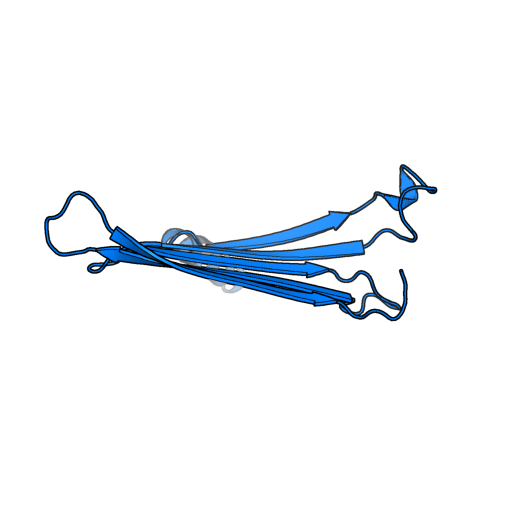GLU A CA 1
ATOM 756 C C . GLU A 1 95 ? -13.087 -6.704 1.102 1.00 97.94 95 GLU A C 1
ATOM 758 O O . GLU A 1 95 ? -13.872 -7.464 0.536 1.00 97.94 95 GLU A O 1
ATOM 763 N N . PHE A 1 96 ? -12.336 -5.824 0.447 1.00 97.62 96 PHE A N 1
ATOM 764 C CA . PHE A 1 96 ? -12.006 -5.889 -0.965 1.00 97.62 96 PHE A CA 1
ATOM 765 C C . PHE A 1 96 ? -10.499 -6.111 -1.085 1.00 97.62 96 PHE A C 1
ATOM 767 O O . PHE A 1 96 ? -9.714 -5.397 -0.459 1.00 97.62 96 PHE A O 1
ATOM 774 N N . ARG A 1 97 ? -10.107 -7.063 -1.930 1.00 97.31 97 ARG A N 1
ATOM 775 C CA . ARG A 1 97 ? -8.726 -7.285 -2.359 1.00 97.31 97 ARG A CA 1
ATOM 776 C C . ARG A 1 97 ? -8.728 -7.440 -3.868 1.00 97.31 97 ARG A C 1
ATOM 778 O O . ARG A 1 97 ? -9.459 -8.277 -4.398 1.00 97.31 97 ARG A O 1
ATOM 785 N N . GLY A 1 98 ? -7.939 -6.642 -4.570 1.00 96.62 98 GLY A N 1
ATOM 786 C CA . GLY A 1 98 ? -7.905 -6.704 -6.024 1.00 96.62 98 GLY A CA 1
ATOM 787 C C . GLY A 1 98 ? -6.970 -5.679 -6.633 1.00 96.62 98 GLY A C 1
ATOM 788 O O . GLY A 1 98 ? -6.586 -4.699 -6.003 1.00 96.62 98 GLY A O 1
ATOM 789 N N . GLY A 1 99 ? -6.600 -5.900 -7.886 1.00 93.94 99 GLY A N 1
ATOM 790 C CA . GLY A 1 99 ? -5.689 -5.015 -8.592 1.00 93.94 99 GLY A CA 1
ATOM 791 C C . GLY A 1 99 ? -5.850 -5.095 -10.097 1.00 93.94 99 GLY A C 1
ATOM 792 O O . GLY A 1 99 ? -6.548 -5.959 -10.627 1.00 93.94 99 GLY A O 1
ATOM 793 N N . ILE A 1 100 ? -5.167 -4.184 -10.776 1.00 92.94 100 ILE A N 1
ATOM 794 C CA . ILE A 1 100 ? -4.984 -4.200 -12.222 1.00 92.94 100 ILE A CA 1
ATOM 795 C C . ILE A 1 100 ? -3.530 -4.541 -12.530 1.00 92.94 100 ILE A C 1
ATOM 797 O O . ILE A 1 100 ? -2.612 -3.987 -11.926 1.00 92.94 100 ILE A O 1
ATOM 801 N N . VAL A 1 101 ? -3.322 -5.430 -13.499 1.00 89.12 101 VAL A N 1
ATOM 802 C CA . VAL A 1 101 ? -2.014 -5.690 -14.102 1.00 89.12 101 VAL A CA 1
ATOM 803 C C . VAL A 1 101 ? -2.106 -5.439 -15.602 1.00 89.12 101 VAL A C 1
ATOM 805 O O . VAL A 1 101 ? -3.038 -5.883 -16.274 1.00 89.12 101 VAL A O 1
ATOM 808 N N . ARG A 1 102 ? -1.142 -4.697 -16.145 1.00 81.94 102 ARG A N 1
ATOM 809 C CA . ARG A 1 102 ? -1.010 -4.463 -17.581 1.00 81.94 102 ARG A CA 1
ATOM 810 C C . ARG A 1 102 ? -0.316 -5.671 -18.207 1.00 81.94 102 ARG A C 1
ATOM 812 O O . ARG A 1 102 ? 0.912 -5.693 -18.289 1.00 81.94 102 ARG A O 1
ATOM 819 N N . GLY A 1 103 ? -1.113 -6.646 -18.646 1.00 65.31 103 GLY A N 1
ATOM 820 C CA . GLY A 1 103 ? -0.692 -7.950 -19.185 1.00 65.31 103 GLY A CA 1
ATOM 821 C C . GLY A 1 103 ? 0.096 -7.944 -20.505 1.00 65.31 103 GLY A C 1
ATOM 822 O O . GLY A 1 103 ? 0.047 -8.925 -21.235 1.00 65.31 103 GLY A O 1
ATOM 823 N N . ASP A 1 104 ? 0.821 -6.868 -20.819 1.00 59.78 104 ASP A N 1
ATOM 824 C CA . ASP A 1 104 ? 1.647 -6.750 -22.027 1.00 59.78 104 ASP A CA 1
ATOM 825 C C . ASP A 1 104 ? 2.973 -7.533 -21.924 1.00 59.78 104 ASP A C 1
ATOM 827 O O . ASP A 1 104 ? 3.657 -7.686 -22.931 1.00 59.78 104 ASP A O 1
ATOM 831 N N . ASN A 1 105 ? 3.392 -7.951 -20.719 1.00 49.47 105 ASN A N 1
ATOM 832 C CA . ASN A 1 105 ? 4.598 -8.761 -20.478 1.00 49.47 105 ASN A CA 1
ATOM 833 C C . ASN A 1 105 ? 4.418 -9.652 -19.229 1.00 49.47 105 ASN A C 1
ATOM 835 O O . ASN A 1 105 ? 4.617 -9.178 -18.108 1.00 49.47 105 ASN A O 1
ATOM 839 N N . TYR A 1 106 ? 4.091 -10.926 -19.450 1.00 46.91 106 TYR A N 1
ATOM 840 C CA . TYR A 1 106 ? 4.466 -12.062 -18.599 1.00 46.91 106 TYR A CA 1
ATOM 841 C C . TYR A 1 106 ? 5.346 -12.986 -19.448 1.00 46.91 106 TYR A C 1
ATOM 843 O O . TYR A 1 106 ? 5.012 -13.126 -20.647 1.00 46.91 106 TYR A O 1
#

Foldseek 3Di:
DVVVVVVVVVVVVVVPDAAKDWDKDWAQCCVVPVPPDVGTWIKIKIWHWDADPFGIKTKIKIWILRDPPSRTFKIWIKIKTWGDPPPDPGTDIDIDTDMDGNVPDD

pLDDT: mean 89.28, std 11.16, range [46.91, 98.25]

Sequence (106 aa):
MKKIILSFAVLLSALGAYSQEIQLHFDPRRALHSDVAPKNYFTATFQMFKPDKWGSTFGFIDVDFNQSRGNIGLAYLELSRDIRLGNLPVMAHLEFRGGIVRGDNY